Protein AF-A0AAV2ZA69-F1 (afdb_monomer)

pLDDT: mean 74.96, std 16.7, range [37.41, 95.12]

Solvent-accessible surface area (backbone atoms only — not comparable to full-atom values): 6469 Å² total; per-residue (Å²): 135,73,78,91,69,87,86,81,88,84,93,80,68,82,84,73,90,76,82,70,88,62,90,91,63,79,80,80,77,88,75,56,56,58,58,56,46,53,49,56,39,45,38,64,65,40,97,82,28,78,46,52,66,69,56,47,22,70,75,71,73,42,56,61,67,58,52,52,53,51,51,54,54,45,44,73,65,33,69,83,64,48,88,54,64,45,100,83,70,45,84,48,72,80,79,123

InterPro domains:
  IPR059462 Domain of unknown function DUF8418 [PF28509] (36-74)

Mean predicted aligned error: 10.3 Å

Secondary structure (DSSP, 8-state):
----PPP-------------PPTTPPPPPP--HHHHHHHHHHHHTSTT-SS-HHHHHHHHSS-HHHHHHHHHHHHHH-TTSS----TTS---SS--

Foldseek 3Di:
DQDDDDDDDDDDDDDDPDDDDDPPDDDDDDPVLVVVVVLVCQQPPDPNHVDDQVRVCVVVVDGPVVVVVVSVVCVVHDVVSPQDQDPVRDRDPDPD

Sequence (96 aa):
MVMLKHNDDCLRCLEPRRGGSRPGKRANIDRSHAEGHARLFADYFAYDAVYTTATFQRRFRMPRDVFVRIHDAVVACDGYFVQRPDATGGALICTR

Organism: NCBI:txid4803

Radius of gyration: 16.07 Å; Cα contacts (8 Å, |Δi|>4): 59; chains: 1; bounding box: 34×26×40 Å

Structure (mmCIF, N/CA/C/O backbone):
data_AF-A0AAV2ZA69-F1
#
_entry.id   AF-A0AAV2ZA69-F1
#
loop_
_atom_site.group_PDB
_atom_site.id
_atom_site.type_symbol
_atom_site.label_atom_id
_atom_site.label_alt_id
_atom_site.label_comp_id
_atom_site.label_asym_id
_atom_site.label_entity_id
_atom_site.label_seq_id
_atom_site.pdbx_PDB_ins_code
_atom_site.Cartn_x
_atom_site.Cartn_y
_atom_site.Cartn_z
_atom_site.occupancy
_atom_site.B_iso_or_equiv
_atom_site.auth_s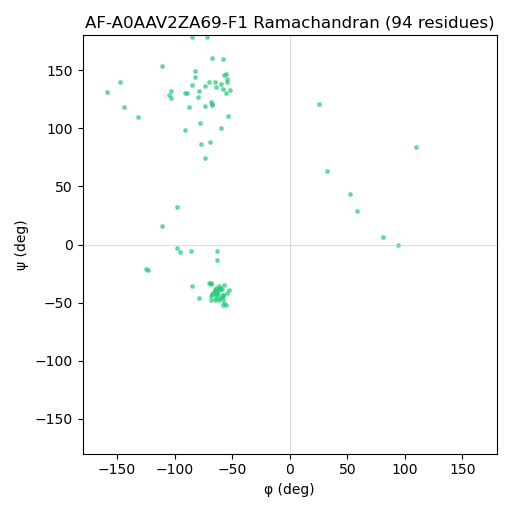eq_id
_atom_site.auth_comp_id
_atom_site.auth_asym_id
_atom_site.auth_atom_id
_atom_site.pdbx_PDB_model_num
ATOM 1 N N . MET A 1 1 ? 1.780 0.997 -2.942 1.00 51.34 1 MET A N 1
ATOM 2 C CA . MET A 1 1 ? 1.227 0.046 -1.964 1.00 51.34 1 MET A CA 1
ATOM 3 C C . MET A 1 1 ? 0.302 -0.880 -2.730 1.00 51.34 1 MET A C 1
ATOM 5 O O . MET A 1 1 ? -0.871 -0.576 -2.877 1.00 51.34 1 MET A O 1
ATOM 9 N N . VAL A 1 2 ? 0.866 -1.915 -3.348 1.00 53.09 2 VAL A N 1
ATOM 10 C CA . VAL A 1 2 ? 0.059 -2.955 -3.991 1.00 53.09 2 VAL A CA 1
ATOM 11 C C . VAL A 1 2 ?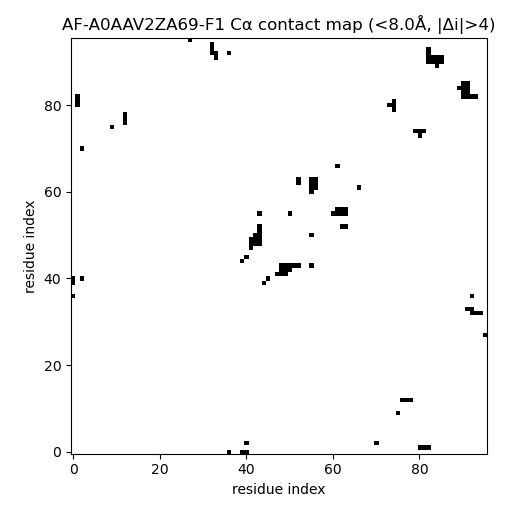 -0.232 -3.958 -2.888 1.00 53.09 2 VAL A C 1
ATOM 13 O O . VAL A 1 2 ? 0.707 -4.465 -2.270 1.00 53.09 2 VAL A O 1
ATOM 16 N N . MET A 1 3 ? -1.501 -4.154 -2.553 1.00 55.53 3 MET A N 1
ATOM 17 C CA . MET A 1 3 ? -1.873 -5.239 -1.655 1.00 55.53 3 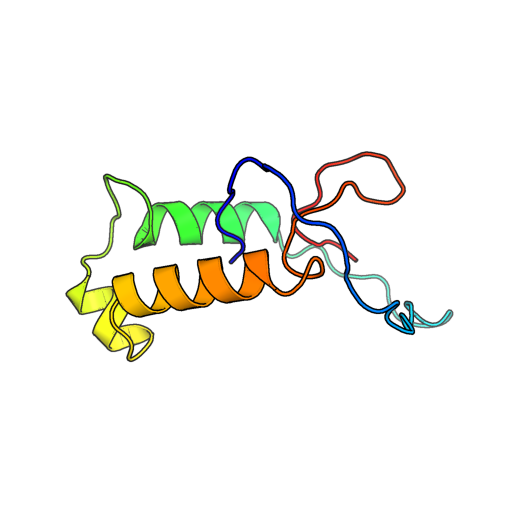MET A CA 1
ATOM 18 C C . MET A 1 3 ? -1.741 -6.513 -2.478 1.00 55.53 3 MET A C 1
ATOM 20 O O . MET A 1 3 ? -2.380 -6.622 -3.522 1.00 55.53 3 MET A O 1
ATOM 24 N N . LEU A 1 4 ? -0.874 -7.433 -2.056 1.00 52.28 4 LEU A N 1
ATOM 25 C CA . LEU A 1 4 ? -0.705 -8.722 -2.723 1.00 52.28 4 LEU A CA 1
ATOM 26 C C . LEU A 1 4 ? -2.057 -9.450 -2.689 1.00 52.28 4 LEU A C 1
ATOM 28 O O . LEU A 1 4 ? -2.455 -9.993 -1.661 1.00 52.28 4 LEU A O 1
ATOM 32 N N . LYS A 1 5 ? -2.797 -9.408 -3.795 1.00 45.22 5 LYS A N 1
ATOM 33 C CA . LYS A 1 5 ? -3.975 -10.240 -4.024 1.00 45.22 5 LYS A CA 1
ATOM 34 C C . LYS A 1 5 ? -3.543 -11.348 -4.981 1.00 45.22 5 LYS A C 1
ATOM 36 O O . LYS A 1 5 ? -2.946 -11.072 -6.018 1.00 45.22 5 LYS A O 1
ATOM 41 N N . HIS A 1 6 ? -3.789 -12.594 -4.580 1.00 44.09 6 HIS A N 1
ATOM 42 C CA . HIS A 1 6 ? -3.682 -13.744 -5.472 1.00 44.09 6 HIS A CA 1
ATOM 43 C C . HIS A 1 6 ? -4.738 -13.591 -6.575 1.00 44.09 6 HIS A C 1
ATOM 45 O O . HIS A 1 6 ? -5.852 -13.146 -6.308 1.00 44.09 6 HIS A O 1
ATOM 51 N N . ASN A 1 7 ? -4.309 -13.850 -7.809 1.00 44.12 7 ASN A N 1
ATOM 52 C CA . ASN A 1 7 ? -5.036 -13.587 -9.046 1.00 44.12 7 ASN A CA 1
ATOM 53 C C . ASN A 1 7 ? -6.180 -14.582 -9.249 1.00 44.12 7 ASN A C 1
ATOM 55 O O . ASN A 1 7 ? -5.910 -15.772 -9.178 1.00 44.12 7 ASN A O 1
ATOM 59 N N . ASP A 1 8 ? -7.351 -14.089 -9.657 1.00 37.41 8 ASP A N 1
ATOM 60 C CA . ASP A 1 8 ? -8.295 -14.820 -10.506 1.00 37.41 8 ASP A CA 1
ATOM 61 C C . ASP A 1 8 ? -8.965 -13.817 -11.471 1.00 37.41 8 ASP A C 1
ATOM 63 O O . ASP A 1 8 ? -9.548 -12.817 -11.053 1.00 37.41 8 ASP A O 1
ATOM 67 N N . ASP A 1 9 ? -8.736 -14.064 -12.762 1.00 55.31 9 ASP A N 1
ATOM 68 C CA . ASP A 1 9 ? -9.373 -13.580 -13.996 1.00 55.31 9 ASP A CA 1
ATOM 69 C C . ASP A 1 9 ? -10.108 -12.221 -14.040 1.00 55.31 9 ASP A C 1
ATOM 71 O O . ASP A 1 9 ? -11.195 -12.060 -13.494 1.00 55.31 9 ASP A O 1
ATOM 75 N N . CYS A 1 10 ? -9.649 -11.317 -14.923 1.00 43.41 10 CYS A N 1
ATOM 76 C CA . CYS A 1 10 ? -10.556 -10.740 -15.927 1.00 43.41 10 CYS A CA 1
ATOM 77 C C . CYS A 1 10 ? -9.818 -10.154 -17.143 1.00 43.41 10 CYS 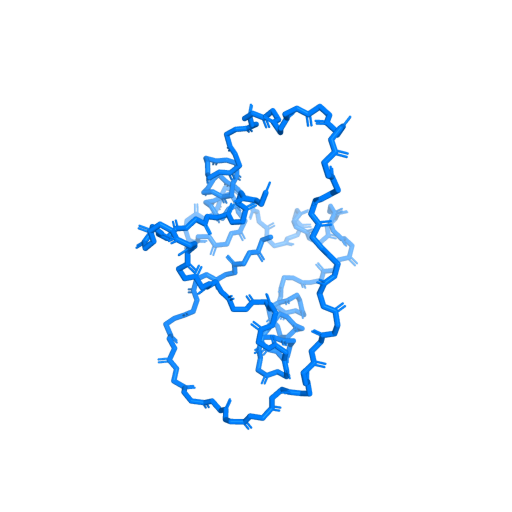A C 1
ATOM 79 O O . CYS A 1 10 ? -8.863 -9.381 -17.038 1.00 43.41 10 CYS A O 1
ATOM 81 N N . LEU A 1 11 ? -10.306 -10.539 -18.322 1.00 54.16 11 LEU A N 1
ATOM 82 C CA . LEU A 1 11 ? -9.891 -10.074 -19.637 1.00 54.16 11 LEU A CA 1
ATOM 83 C C . LEU A 1 11 ? -10.322 -8.615 -19.877 1.00 54.16 11 LEU A C 1
ATOM 85 O O . LEU A 1 11 ? -11.485 -8.271 -19.675 1.00 54.16 11 LEU A O 1
ATOM 89 N N . ARG A 1 12 ? -9.403 -7.860 -20.504 1.00 52.69 12 ARG A N 1
ATOM 90 C CA . ARG A 1 12 ? -9.581 -6.653 -21.348 1.00 52.69 12 ARG A CA 1
ATOM 91 C C . ARG A 1 12 ? -9.100 -5.332 -20.731 1.00 52.69 12 ARG A C 1
ATOM 93 O O . ARG A 1 12 ? -9.884 -4.512 -20.274 1.00 52.69 12 ARG A O 1
ATOM 100 N N . CYS A 1 13 ? -7.802 -5.060 -20.873 1.00 50.28 13 CYS A N 1
ATOM 101 C CA . CYS A 1 13 ? -7.233 -3.718 -20.714 1.00 50.28 13 CYS A CA 1
ATOM 102 C C . CYS A 1 13 ? -6.902 -3.137 -22.101 1.00 50.28 13 CYS A C 1
ATOM 104 O O . CYS A 1 13 ? -6.243 -3.805 -22.896 1.00 50.28 13 CYS A O 1
ATOM 106 N N . LEU A 1 14 ? -7.357 -1.911 -22.403 1.00 54.16 14 LEU A N 1
ATOM 107 C CA . LEU A 1 14 ? -6.917 -1.165 -23.590 1.00 54.16 14 LEU A CA 1
ATOM 108 C C . LEU A 1 14 ? -5.386 -1.041 -23.578 1.00 54.16 14 LEU A C 1
ATOM 110 O O . LEU A 1 14 ? -4.807 -0.623 -22.578 1.00 54.16 14 LEU A O 1
ATOM 114 N N . GLU A 1 15 ? -4.752 -1.380 -24.699 1.00 52.44 15 GLU A N 1
ATOM 115 C CA . GLU A 1 15 ? -3.301 -1.327 -24.900 1.00 52.44 15 GLU A CA 1
ATOM 116 C C . GLU A 1 15 ? -2.729 0.069 -24.565 1.00 52.44 15 GLU A C 1
ATOM 118 O O . GLU A 1 15 ? -2.967 1.034 -25.304 1.00 52.44 15 GLU A O 1
ATOM 123 N N . PRO A 1 16 ? -1.952 0.228 -23.475 1.00 56.16 16 PRO A N 1
ATOM 124 C CA . PRO A 1 16 ? -1.355 1.510 -23.136 1.00 56.16 16 PRO A CA 1
ATOM 125 C C . PRO A 1 16 ? -0.126 1.749 -24.017 1.00 56.16 16 PRO A C 1
ATOM 127 O O . PRO A 1 16 ? 0.771 0.908 -24.090 1.00 56.16 16 PRO A O 1
ATOM 130 N N . ARG A 1 17 ? -0.004 2.938 -24.618 1.00 59.34 17 ARG A N 1
ATOM 131 C CA . ARG A 1 17 ? 1.252 3.394 -25.239 1.00 59.34 17 ARG A CA 1
ATOM 132 C C . ARG A 1 17 ? 2.295 3.663 -24.149 1.00 59.34 17 ARG A C 1
ATOM 134 O O . ARG A 1 17 ? 2.392 4.765 -23.613 1.00 59.34 17 ARG A O 1
ATOM 141 N N . ARG A 1 18 ? 3.057 2.632 -23.778 1.00 60.91 18 ARG A N 1
ATOM 142 C CA . ARG A 1 18 ? 4.049 2.691 -22.694 1.00 60.91 18 ARG A CA 1
ATOM 143 C C . ARG A 1 18 ? 5.328 3.387 -23.168 1.00 60.91 18 ARG A C 1
ATOM 145 O O . ARG A 1 18 ? 6.156 2.790 -23.845 1.00 60.91 18 ARG A O 1
ATOM 152 N N . GLY A 1 19 ? 5.529 4.636 -22.749 1.00 63.69 19 GLY A N 1
ATOM 153 C CA . GLY A 1 19 ? 6.840 5.287 -22.817 1.00 63.69 19 GLY A CA 1
ATOM 154 C C . GLY A 1 19 ? 7.810 4.630 -21.829 1.00 63.69 19 GLY A C 1
ATOM 155 O O . GLY A 1 19 ? 7.506 4.523 -20.637 1.00 63.69 19 GLY A O 1
ATOM 156 N N . GLY A 1 20 ? 8.940 4.124 -22.324 1.00 66.69 20 GLY A N 1
ATOM 157 C CA . GLY A 1 20 ? 10.027 3.568 -21.514 1.00 66.69 20 GLY A CA 1
ATOM 158 C C . GLY A 1 20 ? 11.003 4.631 -21.008 1.00 66.69 20 GLY A C 1
ATOM 159 O O . GLY A 1 20 ? 10.873 5.822 -21.312 1.00 66.69 20 GLY A O 1
ATOM 160 N N . SER A 1 21 ? 12.006 4.189 -20.245 1.00 66.25 21 SER A N 1
ATOM 161 C CA . SER A 1 21 ? 13.183 5.016 -19.977 1.00 66.25 21 SER A CA 1
ATOM 162 C C . SER A 1 21 ? 13.833 5.398 -21.307 1.00 66.25 21 SER A C 1
ATOM 164 O O . SER A 1 21 ? 13.977 4.562 -22.198 1.00 66.25 21 SER A O 1
ATOM 166 N N . ARG A 1 22 ? 14.184 6.675 -21.466 1.00 71.06 22 ARG A N 1
ATOM 167 C CA . ARG A 1 22 ? 14.913 7.139 -22.648 1.00 71.06 22 ARG A CA 1
ATOM 168 C C . ARG A 1 22 ? 16.410 6.912 -22.414 1.00 71.06 22 ARG A C 1
ATOM 170 O O . ARG A 1 22 ? 16.874 7.222 -21.312 1.00 71.06 22 ARG A O 1
ATOM 177 N N . PRO A 1 23 ? 17.163 6.427 -23.415 1.00 78.38 23 PRO A N 1
ATOM 178 C CA . PRO A 1 23 ? 18.617 6.352 -23.315 1.00 78.38 23 PRO A CA 1
ATOM 179 C C . PRO A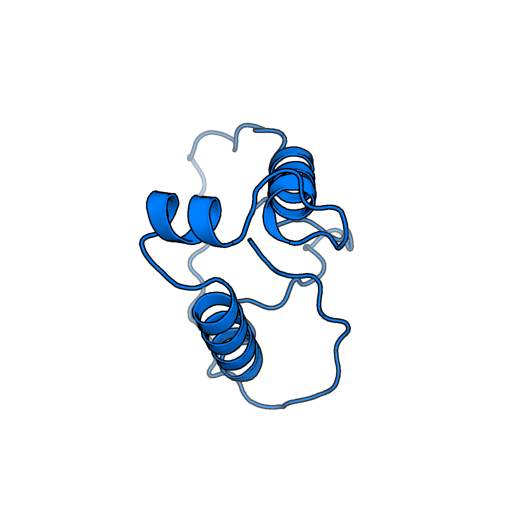 1 23 ? 19.207 7.729 -22.957 1.00 78.38 23 PRO A C 1
ATOM 181 O O . PRO A 1 23 ? 18.685 8.761 -23.378 1.00 78.38 23 PRO A O 1
ATOM 184 N N . GLY A 1 24 ? 20.255 7.744 -22.126 1.00 82.62 24 GLY A N 1
ATOM 185 C CA . GLY A 1 24 ? 20.908 8.968 -21.634 1.00 82.62 24 GLY A CA 1
ATOM 186 C C . GLY A 1 24 ? 20.410 9.496 -20.279 1.00 82.62 24 GLY A C 1
ATOM 187 O O . GLY A 1 24 ? 20.927 10.499 -19.791 1.00 82.62 24 GLY A O 1
ATOM 188 N N . LYS A 1 25 ? 19.435 8.839 -19.634 1.00 78.00 25 LYS A N 1
ATOM 189 C CA . LYS A 1 25 ? 19.059 9.140 -18.240 1.00 78.00 25 LYS A CA 1
ATOM 190 C C . LYS A 1 25 ? 19.994 8.452 -17.236 1.00 78.00 25 LYS A C 1
ATOM 192 O O . LYS A 1 25 ? 20.507 7.370 -17.500 1.00 78.00 25 LYS A O 1
ATOM 197 N N . ARG A 1 26 ? 20.187 9.081 -16.067 1.00 80.12 26 ARG A N 1
ATOM 198 C CA . ARG A 1 26 ? 20.929 8.498 -14.931 1.00 80.12 26 ARG A CA 1
ATOM 199 C C . ARG A 1 26 ? 20.293 7.172 -14.509 1.00 80.12 26 ARG A C 1
ATOM 201 O O . ARG A 1 26 ? 19.069 7.044 -14.562 1.00 80.12 26 ARG A O 1
ATOM 208 N N . ALA A 1 27 ? 21.126 6.228 -14.069 1.00 80.69 27 ALA A N 1
ATOM 209 C CA . ALA A 1 27 ? 20.666 4.954 -13.528 1.00 80.69 27 ALA A CA 1
ATOM 210 C C . ALA A 1 27 ? 19.680 5.170 -12.369 1.00 80.69 27 ALA A C 1
ATOM 212 O O . ALA A 1 27 ? 19.795 6.144 -11.614 1.00 80.69 27 ALA A O 1
ATOM 213 N N . ASN A 1 28 ? 18.709 4.263 -12.246 1.00 77.81 28 ASN A N 1
ATOM 214 C CA . ASN A 1 28 ? 17.795 4.269 -11.115 1.00 77.81 28 ASN A CA 1
ATOM 215 C C . ASN A 1 28 ? 18.582 3.971 -9.828 1.00 77.81 28 ASN A C 1
ATOM 217 O O . ASN A 1 28 ? 19.501 3.155 -9.831 1.00 77.81 28 ASN A O 1
ATOM 221 N N . ILE A 1 29 ? 18.245 4.667 -8.746 1.00 85.50 29 ILE A N 1
ATOM 222 C CA . ILE A 1 29 ? 18.887 4.473 -7.444 1.00 85.50 29 ILE A CA 1
ATOM 223 C C . ILE A 1 29 ? 18.076 3.422 -6.699 1.00 85.50 29 ILE A C 1
ATOM 225 O O . ILE A 1 29 ? 16.856 3.563 -6.600 1.00 85.50 29 ILE A O 1
ATOM 229 N N . ASP A 1 30 ? 18.741 2.408 -6.149 1.00 84.75 30 ASP A N 1
ATOM 230 C CA . ASP A 1 30 ? 18.077 1.474 -5.248 1.00 84.75 30 ASP A CA 1
ATOM 231 C C . ASP A 1 30 ? 17.685 2.195 -3.951 1.00 84.75 30 ASP A C 1
ATOM 233 O O . ASP A 1 30 ? 18.520 2.774 -3.255 1.00 84.75 30 ASP A O 1
ATOM 237 N N . ARG A 1 31 ? 16.383 2.208 -3.664 1.00 83.69 31 ARG A N 1
ATOM 238 C CA . ARG A 1 31 ? 15.802 2.827 -2.462 1.00 83.69 31 ARG A CA 1
ATOM 239 C C . ARG A 1 31 ? 15.243 1.786 -1.497 1.00 83.69 31 ARG A C 1
ATOM 241 O O . ARG A 1 31 ? 14.407 2.138 -0.665 1.00 83.69 31 ARG A O 1
ATOM 248 N N . SER A 1 32 ? 15.614 0.515 -1.660 1.00 86.00 32 SER A N 1
ATOM 249 C CA . SER A 1 32 ? 15.037 -0.603 -0.910 1.00 86.00 32 SER A CA 1
ATOM 250 C C . SER A 1 32 ? 13.506 -0.605 -0.994 1.00 86.00 32 SER A C 1
ATOM 252 O O . SER A 1 32 ? 12.803 -0.781 0.001 1.00 86.00 32 SER A O 1
ATOM 254 N N . HIS A 1 33 ? 12.968 -0.369 -2.199 1.00 80.75 33 HIS A N 1
ATOM 255 C CA . HIS A 1 33 ? 11.522 -0.251 -2.445 1.00 80.75 33 HIS A CA 1
ATOM 256 C C . HIS A 1 33 ? 10.738 -1.449 -1.899 1.00 80.75 33 HIS A C 1
ATOM 258 O O . HIS A 1 33 ? 9.655 -1.284 -1.335 1.00 80.75 33 HIS A O 1
ATOM 264 N N . ALA A 1 34 ? 11.318 -2.638 -2.055 1.00 82.12 34 ALA A N 1
ATOM 265 C CA . ALA A 1 34 ? 10.780 -3.890 -1.562 1.00 82.12 34 ALA A CA 1
ATOM 266 C C . ALA A 1 34 ? 10.564 -3.881 -0.047 1.00 82.12 34 ALA A C 1
ATOM 268 O O . ALA A 1 34 ? 9.474 -4.146 0.455 1.00 82.12 34 ALA A O 1
ATOM 269 N N . GLU A 1 35 ? 11.612 -3.507 0.674 1.00 85.88 35 GLU A N 1
ATOM 270 C CA . GLU A 1 35 ? 11.611 -3.453 2.125 1.00 85.88 35 GLU A CA 1
ATOM 271 C C . GLU A 1 35 ? 10.665 -2.362 2.640 1.00 85.88 35 GLU A C 1
ATOM 273 O O . GLU A 1 35 ? 9.885 -2.588 3.564 1.00 85.88 35 GLU A O 1
ATOM 278 N N . GLY A 1 36 ? 10.664 -1.191 1.996 1.00 88.12 36 GLY A N 1
ATOM 279 C CA . GLY A 1 36 ? 9.735 -0.110 2.325 1.00 88.12 36 GLY A CA 1
ATOM 280 C C . GLY A 1 36 ? 8.268 -0.514 2.150 1.00 88.12 36 GLY A C 1
ATOM 281 O O . GLY A 1 36 ? 7.428 -0.150 2.974 1.00 88.12 36 GLY A O 1
ATOM 282 N N . HIS A 1 37 ? 7.948 -1.293 1.111 1.00 84.12 37 HIS A N 1
ATOM 283 C CA . HIS A 1 37 ? 6.605 -1.850 0.917 1.00 84.12 37 HIS A CA 1
ATOM 284 C C . HIS A 1 37 ? 6.230 -2.834 2.026 1.00 84.12 37 HIS A C 1
ATOM 286 O O . HIS A 1 37 ? 5.150 -2.687 2.602 1.00 84.12 37 HIS A O 1
ATOM 292 N N . ALA A 1 38 ? 7.121 -3.769 2.360 1.00 87.31 38 ALA A N 1
ATOM 293 C CA . ALA A 1 38 ? 6.879 -4.753 3.411 1.00 87.31 38 ALA A CA 1
ATOM 294 C C . ALA A 1 38 ? 6.607 -4.082 4.766 1.00 87.31 38 ALA A C 1
ATOM 296 O O . ALA A 1 38 ? 5.627 -4.419 5.431 1.00 87.31 38 ALA A O 1
ATOM 297 N N . ARG A 1 39 ? 7.408 -3.072 5.135 1.00 90.75 39 ARG A N 1
ATOM 298 C CA . ARG A 1 39 ? 7.199 -2.297 6.370 1.00 90.75 39 ARG A CA 1
ATOM 299 C C . ARG A 1 39 ? 5.856 -1.569 6.369 1.00 90.75 39 ARG A C 1
ATOM 301 O O . ARG A 1 39 ? 5.093 -1.695 7.315 1.00 90.75 39 ARG A O 1
ATOM 308 N N . LEU A 1 40 ? 5.515 -0.873 5.280 1.00 88.38 40 LEU A N 1
ATOM 309 C CA . LEU A 1 40 ? 4.218 -0.189 5.168 1.00 88.38 40 LEU A CA 1
ATOM 310 C C . LEU A 1 40 ? 3.031 -1.151 5.312 1.00 88.38 40 LEU A C 1
ATOM 312 O O . LEU A 1 40 ? 2.009 -0.781 5.890 1.00 88.38 40 LEU A O 1
ATOM 316 N N . PHE A 1 41 ? 3.147 -2.363 4.766 1.00 88.38 41 PHE A N 1
ATOM 317 C CA . PHE A 1 41 ? 2.113 -3.380 4.904 1.00 88.38 41 PHE A CA 1
ATOM 318 C C . PHE A 1 41 ? 2.004 -3.874 6.351 1.00 88.38 41 PHE A C 1
ATOM 320 O O . PHE A 1 41 ? 0.900 -3.894 6.897 1.00 88.38 41 PHE A O 1
ATOM 327 N N . ALA A 1 42 ? 3.133 -4.208 6.980 1.00 89.75 42 ALA A N 1
ATOM 328 C CA . ALA A 1 42 ? 3.184 -4.638 8.375 1.00 89.75 42 ALA A CA 1
ATOM 329 C C . ALA A 1 42 ? 2.591 -3.582 9.325 1.00 89.75 42 ALA A C 1
ATOM 331 O O . ALA A 1 42 ? 1.777 -3.902 10.183 1.00 89.75 42 ALA A O 1
ATOM 332 N N . ASP A 1 43 ? 2.916 -2.308 9.112 1.00 91.31 43 ASP A N 1
ATOM 333 C CA . ASP A 1 43 ? 2.529 -1.222 10.013 1.00 91.31 43 ASP A CA 1
ATOM 334 C C . ASP A 1 43 ? 1.025 -0.904 10.007 1.00 91.31 43 ASP A C 1
ATOM 336 O O . ASP A 1 43 ? 0.482 -0.484 11.030 1.00 91.31 43 ASP A O 1
ATOM 340 N N . TYR A 1 44 ? 0.350 -1.052 8.860 1.00 89.31 44 TYR A N 1
ATOM 341 C CA . TYR A 1 44 ? -1.019 -0.541 8.662 1.00 89.31 44 TYR A CA 1
ATOM 342 C C . TYR A 1 44 ? -2.043 -1.587 8.208 1.00 89.31 44 TYR A C 1
ATOM 344 O O . TYR A 1 44 ? -3.255 -1.363 8.325 1.00 89.31 44 TYR A O 1
ATOM 352 N N . PHE A 1 45 ? -1.593 -2.695 7.622 1.00 86.75 45 PHE A N 1
ATOM 353 C CA . PHE A 1 45 ? -2.475 -3.632 6.928 1.00 86.75 45 PHE A CA 1
ATOM 354 C C . PHE A 1 45 ? -2.419 -5.057 7.452 1.00 86.75 45 PHE A C 1
ATOM 356 O O . PHE A 1 45 ? -3.410 -5.764 7.255 1.00 86.75 45 PHE A O 1
ATOM 363 N N . ALA A 1 46 ? -1.337 -5.444 8.128 1.00 88.62 46 ALA A N 1
ATOM 364 C CA . ALA A 1 46 ? -1.240 -6.723 8.813 1.00 88.62 46 ALA A CA 1
ATOM 365 C C . ALA A 1 46 ? -2.341 -6.895 9.869 1.00 88.62 46 ALA A C 1
ATOM 367 O O . ALA A 1 46 ? -2.969 -5.934 10.322 1.00 88.62 46 ALA A O 1
ATOM 368 N N . TYR A 1 47 ? -2.594 -8.148 10.238 1.00 87.31 47 TYR A N 1
ATOM 369 C CA . TYR A 1 47 ? -3.569 -8.483 11.273 1.00 87.31 47 TYR A CA 1
ATOM 370 C C . TYR A 1 47 ? -3.176 -7.877 12.631 1.00 87.31 47 TYR A C 1
ATOM 372 O O . TYR A 1 47 ? -4.017 -7.348 13.352 1.00 87.31 47 TYR A O 1
ATOM 380 N N . ASP A 1 48 ? -1.881 -7.893 12.924 1.00 90.44 48 ASP A N 1
ATOM 381 C CA . ASP A 1 48 ? -1.207 -7.343 14.097 1.00 90.44 48 ASP A CA 1
ATOM 382 C C . ASP A 1 48 ? -0.588 -5.958 13.823 1.00 90.44 48 ASP A C 1
ATOM 384 O O . ASP A 1 48 ? 0.447 -5.606 14.385 1.00 90.44 48 ASP A O 1
ATOM 388 N N . ALA A 1 49 ? -1.219 -5.163 12.949 1.00 89.44 49 ALA A N 1
ATOM 389 C CA . ALA A 1 49 ? -0.718 -3.849 12.555 1.00 89.44 49 ALA A CA 1
ATOM 390 C C . ALA A 1 49 ? -0.393 -2.946 13.757 1.00 89.44 49 ALA A C 1
ATOM 392 O O . ALA A 1 49 ? -1.209 -2.754 14.662 1.00 89.44 49 ALA A O 1
ATOM 393 N N . VAL A 1 50 ? 0.790 -2.325 13.710 1.00 93.75 50 VAL A N 1
ATOM 394 C CA . VAL A 1 50 ? 1.301 -1.424 14.757 1.00 93.75 50 VAL A CA 1
ATOM 395 C C . VAL A 1 50 ? 0.385 -0.212 14.948 1.00 93.75 50 VAL A C 1
ATOM 397 O O . VAL A 1 50 ? 0.183 0.258 16.070 1.00 93.75 50 VAL A O 1
ATOM 400 N N . TYR A 1 51 ? -0.179 0.311 13.856 1.00 90.81 51 TYR A N 1
ATOM 401 C CA . TYR A 1 51 ? -1.036 1.489 13.890 1.00 90.81 51 TYR A CA 1
ATOM 402 C C . TYR A 1 51 ? -2.516 1.143 13.761 1.00 90.81 51 TYR A C 1
ATOM 404 O O . TYR A 1 51 ? -2.965 0.470 12.836 1.00 90.81 51 TYR A O 1
ATOM 412 N N . THR A 1 52 ? -3.305 1.728 14.659 1.00 92.50 52 THR A N 1
ATOM 413 C CA . THR A 1 52 ? -4.762 1.596 14.657 1.00 92.50 52 THR A CA 1
ATOM 414 C C . THR A 1 52 ? -5.409 2.274 13.446 1.00 92.50 52 THR A C 1
ATOM 416 O O . THR A 1 52 ? -4.867 3.207 12.839 1.00 92.50 52 THR A O 1
ATOM 419 N N . THR A 1 53 ? -6.644 1.878 13.139 1.00 90.75 53 THR A N 1
ATOM 420 C CA . THR A 1 53 ? -7.460 2.476 12.068 1.00 90.75 53 THR A CA 1
ATOM 421 C C . THR A 1 53 ? -7.660 3.987 12.236 1.00 90.75 53 THR A C 1
ATOM 423 O O . THR A 1 53 ? -7.659 4.713 11.242 1.00 90.75 53 THR A O 1
ATOM 426 N N . ALA A 1 54 ? -7.764 4.486 13.471 1.00 93.19 54 ALA A N 1
ATOM 427 C CA . ALA A 1 54 ? -7.851 5.919 13.762 1.00 93.19 54 ALA A CA 1
ATOM 428 C C . ALA A 1 54 ? -6.568 6.671 13.364 1.00 93.19 54 ALA A C 1
ATOM 430 O O . ALA A 1 54 ? -6.622 7.769 12.803 1.00 93.19 54 ALA A O 1
ATOM 431 N N . THR A 1 55 ? -5.403 6.059 13.591 1.00 93.75 55 THR A N 1
ATOM 432 C CA . THR A 1 55 ? -4.108 6.629 13.194 1.00 93.75 55 THR A CA 1
ATOM 433 C C . THR A 1 55 ? -3.977 6.674 11.673 1.00 93.75 55 THR A C 1
ATOM 435 O O . THR A 1 55 ? -3.577 7.701 11.117 1.00 93.75 55 THR A O 1
ATOM 438 N N . PHE A 1 56 ? -4.391 5.599 10.992 1.00 92.00 56 PHE A N 1
ATOM 439 C CA . PHE A 1 56 ? -4.458 5.553 9.530 1.00 92.00 56 PHE A CA 1
ATOM 440 C C . PHE A 1 56 ? -5.346 6.678 8.980 1.00 92.00 56 PHE A C 1
ATOM 442 O O . PHE A 1 56 ? -4.907 7.460 8.134 1.00 92.00 56 PHE A O 1
ATOM 449 N N . GLN A 1 57 ? -6.558 6.821 9.523 1.00 94.06 57 GLN A N 1
ATOM 450 C CA . GLN A 1 57 ? -7.498 7.873 9.136 1.00 94.06 57 GLN A CA 1
ATOM 451 C C . GLN A 1 57 ? -6.917 9.268 9.328 1.00 94.06 57 GLN A C 1
ATOM 453 O O . GLN A 1 57 ? -7.034 10.097 8.434 1.00 94.06 57 GLN A O 1
ATOM 458 N N . ARG A 1 58 ? -6.241 9.542 10.445 1.00 95.12 58 ARG A N 1
ATOM 459 C CA . ARG A 1 58 ? -5.619 10.852 10.674 1.00 95.12 58 ARG A CA 1
ATOM 460 C C . ARG A 1 58 ? -4.508 11.152 9.662 1.00 95.12 58 ARG A C 1
ATOM 462 O O . ARG A 1 58 ? -4.392 12.293 9.215 1.00 95.12 58 ARG A O 1
ATOM 469 N N . ARG A 1 59 ? -3.692 10.152 9.308 1.00 93.75 59 ARG A N 1
ATOM 470 C CA . ARG A 1 59 ? -2.524 10.330 8.428 1.00 93.75 59 ARG A CA 1
ATOM 471 C C . ARG A 1 59 ? -2.900 10.412 6.950 1.00 93.75 59 ARG A C 1
ATOM 473 O O . ARG A 1 59 ? -2.413 11.299 6.255 1.00 93.75 59 ARG A O 1
ATOM 480 N N . PHE A 1 60 ? -3.769 9.519 6.488 1.00 88.75 60 PHE A N 1
ATOM 481 C CA . PHE A 1 60 ? -4.199 9.439 5.087 1.00 88.75 60 PHE A CA 1
ATOM 482 C C . PHE A 1 60 ? -5.507 10.184 4.811 1.00 88.75 60 PHE A C 1
ATOM 484 O O . PHE A 1 60 ? -5.902 10.317 3.656 1.00 88.75 60 PHE A O 1
ATOM 491 N N . ARG A 1 61 ? -6.168 10.690 5.860 1.00 94.81 61 ARG A N 1
ATOM 492 C CA . ARG A 1 61 ? -7.447 11.420 5.796 1.00 94.81 61 ARG A CA 1
ATOM 493 C C . ARG A 1 61 ? -8.572 10.603 5.151 1.00 94.81 61 ARG A C 1
ATOM 495 O O .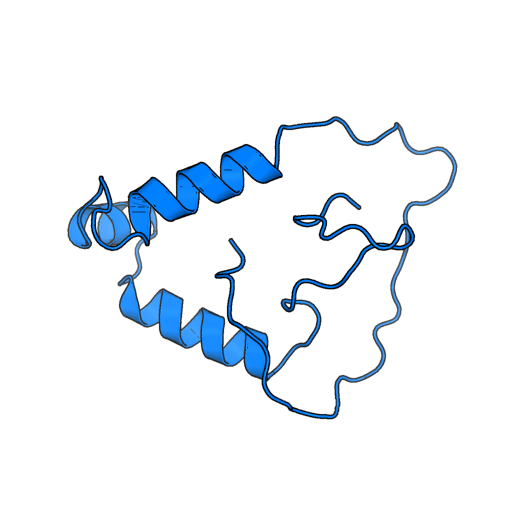 ARG A 1 61 ? -9.490 11.164 4.563 1.00 94.81 61 ARG A O 1
ATOM 502 N N . MET A 1 62 ? -8.500 9.275 5.273 1.00 94.44 62 MET A N 1
ATOM 503 C CA . MET A 1 62 ? -9.434 8.320 4.677 1.00 94.44 62 MET A CA 1
ATOM 504 C C . MET A 1 62 ? -9.603 7.085 5.579 1.00 94.44 62 MET A C 1
ATOM 506 O O . MET A 1 62 ? -8.608 6.593 6.117 1.00 94.44 62 MET A O 1
ATOM 510 N N . PRO A 1 63 ? -10.824 6.535 5.728 1.00 92.50 63 PRO A N 1
ATOM 511 C CA . PRO A 1 63 ? -11.023 5.237 6.368 1.00 92.50 63 PRO A CA 1
ATOM 512 C C . PRO A 1 63 ? -10.272 4.121 5.639 1.00 92.50 63 PRO A C 1
ATOM 514 O O . PRO A 1 63 ? -10.306 4.040 4.411 1.00 92.50 63 PRO A O 1
ATOM 517 N N . ARG A 1 64 ? -9.638 3.223 6.401 1.00 89.62 64 ARG A N 1
ATOM 518 C CA . ARG A 1 64 ? -8.892 2.075 5.858 1.00 89.62 64 ARG A CA 1
ATOM 519 C C . ARG A 1 64 ? -9.751 1.230 4.915 1.00 89.62 64 ARG A C 1
ATOM 521 O O . ARG A 1 64 ? -9.295 0.867 3.839 1.00 89.62 64 ARG A O 1
ATOM 528 N N . ASP A 1 65 ? -11.009 0.996 5.264 1.00 90.38 65 ASP A N 1
ATOM 529 C CA . ASP A 1 65 ? -11.900 0.156 4.456 1.00 90.38 65 ASP A CA 1
ATOM 530 C C . ASP A 1 65 ? -12.258 0.811 3.119 1.00 90.38 65 ASP A C 1
ATOM 532 O O . ASP A 1 65 ? -12.367 0.138 2.098 1.00 90.38 65 ASP A O 1
ATOM 536 N N . VAL A 1 66 ? -12.375 2.144 3.090 1.00 92.50 66 VAL A N 1
ATOM 537 C CA . VAL A 1 66 ? -12.577 2.895 1.842 1.00 92.50 66 VAL A CA 1
ATOM 538 C C . VAL A 1 66 ? -11.363 2.727 0.935 1.00 92.50 66 VAL A C 1
ATOM 540 O O . VAL A 1 66 ? -11.535 2.458 -0.252 1.00 92.50 66 VAL A O 1
ATOM 543 N N . PHE A 1 67 ? -10.155 2.819 1.498 1.00 89.88 67 PHE A N 1
ATOM 544 C CA . PHE A 1 67 ? -8.924 2.578 0.752 1.00 89.88 67 PHE A CA 1
ATOM 545 C C . PHE A 1 67 ? -8.907 1.170 0.146 1.00 89.88 67 PHE A C 1
ATOM 547 O O . PHE A 1 67 ? -8.623 1.027 -1.040 1.00 89.88 67 PHE A O 1
ATOM 554 N N . VAL A 1 68 ? -9.260 0.143 0.929 1.00 88.69 68 VAL A N 1
ATOM 555 C CA . VAL A 1 68 ? -9.302 -1.251 0.452 1.00 88.69 68 VAL A CA 1
ATOM 556 C C . VAL A 1 68 ? -10.295 -1.416 -0.701 1.00 88.69 68 VAL A C 1
ATOM 558 O O . VAL A 1 68 ? -9.935 -1.985 -1.727 1.00 88.69 68 VAL A O 1
ATOM 561 N N . ARG A 1 69 ? -11.507 -0.857 -0.597 1.00 91.75 69 ARG A N 1
ATOM 562 C CA . ARG A 1 69 ? -12.495 -0.920 -1.692 1.00 91.75 69 ARG A CA 1
ATOM 563 C C . ARG A 1 69 ? -12.012 -0.220 -2.960 1.00 91.75 69 ARG A C 1
ATOM 565 O O . ARG A 1 69 ? -12.214 -0.743 -4.049 1.00 91.75 69 ARG A O 1
ATOM 572 N N . ILE A 1 70 ? -11.397 0.958 -2.828 1.00 90.56 70 ILE A N 1
ATOM 573 C CA . ILE A 1 70 ? -10.845 1.695 -3.975 1.00 90.56 70 ILE A CA 1
ATOM 574 C C . ILE A 1 70 ? -9.718 0.886 -4.614 1.00 90.56 70 ILE A C 1
ATOM 576 O O . ILE A 1 70 ? -9.701 0.736 -5.830 1.00 90.56 70 ILE A O 1
ATOM 580 N N . HIS A 1 71 ? -8.806 0.347 -3.805 1.00 86.25 71 HIS A N 1
ATOM 581 C CA . HIS A 1 71 ? -7.725 -0.505 -4.282 1.00 86.25 71 HIS A CA 1
ATOM 582 C C . HIS A 1 71 ? -8.271 -1.690 -5.084 1.00 86.25 71 HIS A C 1
ATOM 584 O O . HIS A 1 71 ? -7.858 -1.896 -6.220 1.00 86.25 71 HIS A O 1
ATOM 590 N N . ASP A 1 72 ? -9.223 -2.432 -4.520 1.00 86.06 72 ASP A N 1
ATOM 591 C CA . ASP A 1 72 ? -9.775 -3.625 -5.160 1.00 86.06 72 ASP A CA 1
ATOM 592 C C . ASP A 1 72 ? -10.529 -3.281 -6.454 1.00 86.06 72 ASP A C 1
ATOM 594 O O . ASP A 1 72 ? -10.355 -3.964 -7.461 1.00 86.06 72 ASP A O 1
ATOM 598 N N . ALA A 1 73 ? -11.279 -2.175 -6.477 1.00 87.50 73 ALA A N 1
ATOM 599 C CA . ALA A 1 73 ? -11.932 -1.694 -7.694 1.00 87.50 73 ALA A CA 1
ATOM 600 C C . ALA A 1 73 ? -10.919 -1.285 -8.779 1.00 87.50 73 ALA A C 1
ATOM 602 O O . ALA A 1 73 ? -11.108 -1.607 -9.951 1.00 87.50 73 ALA A O 1
ATOM 603 N N . VAL A 1 74 ? -9.832 -0.602 -8.405 1.00 83.94 74 VAL A N 1
ATOM 604 C CA . VAL A 1 74 ? -8.792 -0.159 -9.348 1.00 83.94 74 VAL A CA 1
ATOM 605 C C . VAL A 1 74 ? -8.026 -1.349 -9.916 1.00 83.94 74 VAL A C 1
ATOM 607 O O . VAL A 1 74 ? -7.829 -1.410 -11.125 1.00 83.94 74 VAL A O 1
ATOM 610 N N . VAL A 1 75 ? -7.640 -2.308 -9.072 1.00 80.56 75 VAL A N 1
ATOM 611 C CA . VAL A 1 75 ? -6.934 -3.523 -9.507 1.00 80.56 75 VAL A CA 1
ATOM 612 C C . VAL A 1 75 ? -7.809 -4.374 -10.429 1.00 80.56 75 VAL A C 1
ATOM 614 O O . VAL A 1 75 ? -7.300 -4.910 -11.409 1.00 80.56 75 VAL A O 1
ATOM 617 N N . ALA A 1 76 ? -9.117 -4.455 -10.165 1.00 81.44 76 ALA A N 1
ATOM 618 C CA . ALA A 1 76 ? -10.056 -5.159 -11.038 1.00 81.44 76 ALA A CA 1
ATOM 619 C C . ALA A 1 76 ? -10.255 -4.464 -12.399 1.00 81.44 76 ALA A C 1
ATOM 621 O O . ALA A 1 76 ? -10.474 -5.135 -13.404 1.00 81.44 76 ALA A O 1
ATOM 622 N N . CYS A 1 77 ? -10.191 -3.129 -12.447 1.00 80.88 77 CYS A N 1
ATOM 623 C CA . CYS A 1 77 ? -10.393 -2.372 -13.686 1.00 80.88 77 CYS A CA 1
ATOM 624 C C . CYS A 1 77 ? -9.121 -2.241 -14.537 1.00 80.88 77 CYS A C 1
ATOM 626 O O . CYS 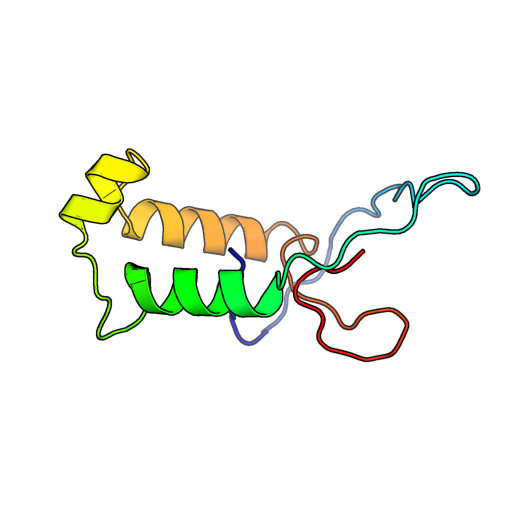A 1 77 ? -9.208 -2.197 -15.766 1.00 80.88 77 CYS A O 1
ATOM 628 N N . ASP A 1 78 ? -7.952 -2.116 -13.905 1.00 74.62 78 ASP A N 1
ATOM 629 C CA . ASP A 1 78 ? -6.704 -1.763 -14.578 1.00 74.62 78 ASP A CA 1
ATOM 630 C C . A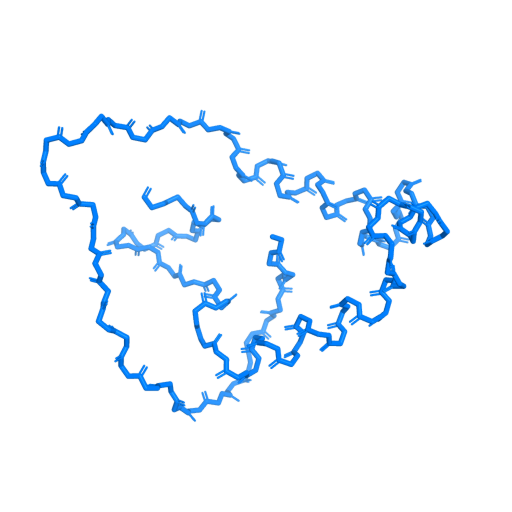SP A 1 78 ? -5.552 -2.700 -14.192 1.00 74.62 78 ASP A C 1
ATOM 632 O O . ASP A 1 78 ? -4.966 -2.629 -13.105 1.00 74.62 78 ASP A O 1
ATOM 636 N N . GLY A 1 79 ? -5.153 -3.529 -15.161 1.00 72.31 79 GLY A N 1
ATOM 637 C CA . GLY A 1 79 ? -4.022 -4.446 -15.055 1.00 72.31 79 GLY A CA 1
ATOM 638 C C . GLY A 1 79 ? -2.660 -3.767 -14.867 1.00 72.31 79 GLY A C 1
ATOM 639 O O . GLY A 1 79 ? -1.668 -4.465 -14.660 1.00 72.31 79 GLY A O 1
ATOM 640 N N . TYR A 1 80 ? -2.569 -2.433 -14.924 1.00 72.12 80 TYR A N 1
ATOM 641 C CA . TYR A 1 80 ? -1.376 -1.687 -14.515 1.00 72.12 80 TYR A CA 1
ATOM 642 C C . TYR A 1 80 ? -1.037 -1.890 -13.032 1.00 72.12 80 TYR A C 1
ATOM 644 O O . TYR A 1 80 ? 0.140 -1.946 -12.675 1.00 72.12 80 TYR A O 1
ATOM 652 N N . PHE A 1 81 ? -2.055 -2.006 -12.176 1.00 73.62 81 PHE A N 1
ATOM 653 C CA . PHE A 1 81 ? -1.878 -2.127 -10.726 1.00 73.62 81 PHE A CA 1
ATOM 654 C C . PHE A 1 81 ? -1.650 -3.569 -10.262 1.00 73.62 81 PHE A C 1
ATOM 656 O O . PHE A 1 81 ? -1.340 -3.795 -9.092 1.00 73.62 81 PHE A O 1
ATOM 663 N N . VAL A 1 82 ? -1.747 -4.536 -11.177 1.00 74.38 82 VAL A N 1
ATOM 664 C CA . VAL A 1 82 ? -1.375 -5.929 -10.932 1.00 74.38 82 VAL A CA 1
ATOM 665 C C . VAL A 1 82 ? 0.141 -6.062 -11.040 1.00 74.38 82 VAL A C 1
ATOM 667 O O . VAL A 1 82 ? 0.754 -5.677 -12.039 1.00 74.38 82 VAL A O 1
ATOM 670 N N . GLN A 1 83 ? 0.761 -6.634 -10.011 1.00 71.06 83 GLN A N 1
ATOM 671 C CA . GLN A 1 83 ? 2.188 -6.921 -10.042 1.00 71.06 83 GLN A CA 1
ATOM 672 C C . GLN A 1 83 ? 2.466 -8.022 -11.072 1.00 71.06 83 GLN A C 1
ATOM 674 O O . GLN A 1 83 ? 1.935 -9.126 -10.978 1.00 71.06 83 GLN A O 1
ATOM 679 N N . ARG A 1 84 ? 3.296 -7.710 -12.069 1.00 70.12 84 ARG A N 1
ATOM 680 C CA . ARG A 1 84 ? 3.713 -8.645 -13.119 1.00 70.12 84 ARG A CA 1
ATOM 681 C C . ARG A 1 84 ? 5.194 -8.992 -12.973 1.00 70.12 84 ARG A C 1
ATOM 683 O O . ARG A 1 84 ? 5.943 -8.156 -12.461 1.00 70.12 84 ARG A O 1
ATOM 690 N N . PRO A 1 85 ? 5.616 -10.178 -13.446 1.00 67.31 85 PRO A N 1
ATOM 691 C CA . PRO A 1 85 ? 7.030 -10.492 -13.585 1.00 67.31 85 PRO A CA 1
ATOM 692 C C . PRO A 1 85 ? 7.717 -9.414 -14.422 1.00 67.31 85 PRO A C 1
ATOM 694 O O . PRO A 1 85 ? 7.143 -8.909 -15.396 1.00 67.31 85 PRO A O 1
ATOM 697 N N . ASP A 1 86 ? 8.922 -9.035 -14.023 1.00 67.25 86 ASP A N 1
ATOM 698 C CA . ASP A 1 86 ? 9.750 -8.139 -14.816 1.00 67.25 86 ASP A CA 1
ATOM 699 C C . ASP A 1 86 ? 10.294 -8.858 -16.069 1.00 67.25 86 ASP A C 1
ATOM 701 O O . ASP A 1 86 ? 10.055 -10.046 -16.295 1.00 67.25 86 ASP A O 1
ATOM 705 N N . ALA A 1 87 ? 11.048 -8.138 -16.902 1.00 63.03 87 ALA A N 1
ATOM 706 C CA . ALA A 1 87 ? 11.647 -8.705 -18.114 1.00 63.03 87 ALA A CA 1
ATOM 707 C C . ALA A 1 87 ? 12.672 -9.825 -17.832 1.00 63.03 87 ALA A C 1
ATOM 709 O O . ALA A 1 87 ? 13.042 -10.553 -18.750 1.00 63.03 87 ALA A O 1
ATOM 710 N N . THR A 1 88 ? 13.107 -9.973 -16.578 1.00 70.44 88 THR A N 1
ATOM 711 C CA . THR A 1 88 ? 14.052 -10.996 -16.111 1.00 70.44 88 THR A CA 1
ATOM 712 C C . THR A 1 88 ? 13.338 -12.199 -15.472 1.00 70.44 88 THR A C 1
ATOM 714 O O . THR A 1 88 ? 13.990 -13.168 -15.093 1.00 70.44 88 THR A O 1
ATOM 717 N N . GLY A 1 89 ? 12.004 -12.170 -15.353 1.00 58.81 89 GLY A N 1
ATOM 718 C CA . GLY A 1 89 ? 11.207 -13.224 -14.711 1.00 58.81 89 GLY A CA 1
ATOM 719 C C . GLY A 1 89 ? 11.166 -13.158 -13.177 1.00 58.81 89 GLY A C 1
ATOM 720 O O . GLY A 1 89 ? 10.603 -14.046 -12.540 1.00 58.81 89 GLY A O 1
ATOM 721 N N . GLY A 1 90 ? 11.728 -12.114 -12.570 1.00 58.25 90 GLY A N 1
ATOM 722 C CA . GLY A 1 90 ? 11.649 -11.822 -11.145 1.00 58.25 90 GLY A CA 1
ATOM 723 C C . GLY A 1 90 ? 10.354 -11.097 -10.759 1.00 58.25 90 GLY A C 1
ATOM 724 O O . GLY A 1 90 ? 9.839 -10.236 -11.476 1.00 58.25 90 GLY A O 1
ATOM 725 N N . ALA A 1 91 ? 9.822 -11.415 -9.578 1.00 54.12 91 A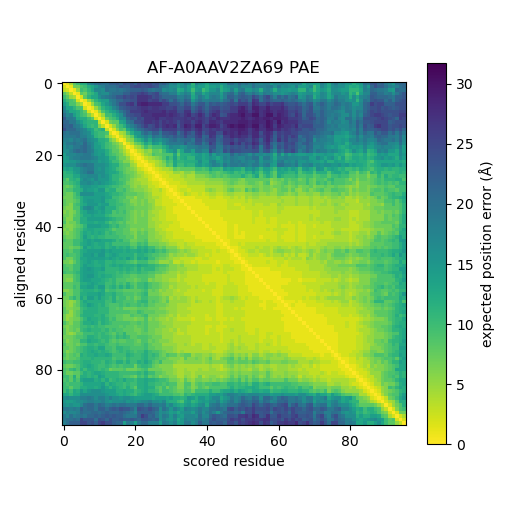LA A N 1
ATOM 726 C CA . ALA A 1 91 ? 8.707 -10.684 -8.980 1.00 54.12 91 ALA A CA 1
ATOM 727 C C . ALA A 1 91 ? 9.218 -9.363 -8.381 1.00 54.12 91 ALA A C 1
ATOM 729 O O . ALA A 1 91 ? 9.578 -9.292 -7.207 1.00 54.12 91 ALA A O 1
ATOM 730 N N . LEU A 1 92 ? 9.296 -8.305 -9.193 1.00 52.00 92 LEU A N 1
ATOM 731 C CA . LEU A 1 92 ? 9.766 -7.004 -8.722 1.00 52.00 92 LEU A CA 1
ATOM 732 C C . LEU A 1 92 ? 8.612 -6.162 -8.198 1.00 52.00 92 LEU A C 1
ATOM 734 O O . LEU A 1 92 ? 7.579 -5.960 -8.839 1.00 52.00 92 LEU A O 1
ATOM 738 N N . ILE A 1 93 ? 8.810 -5.626 -7.003 1.00 53.12 93 ILE A N 1
ATOM 739 C CA . ILE A 1 93 ? 7.996 -4.574 -6.403 1.00 53.12 93 ILE A CA 1
ATOM 740 C C . ILE A 1 93 ? 8.374 -3.296 -7.159 1.00 53.12 93 ILE A C 1
ATOM 742 O O . ILE A 1 93 ? 9.177 -2.502 -6.696 1.00 53.12 93 ILE A O 1
ATOM 746 N N . CYS A 1 94 ? 7.878 -3.192 -8.396 1.00 42.16 94 CYS A N 1
ATOM 747 C CA . CYS A 1 94 ? 8.056 -2.109 -9.364 1.00 42.16 94 CYS A CA 1
ATOM 748 C C . CYS A 1 94 ? 9.416 -1.379 -9.292 1.00 42.16 94 CYS A C 1
ATOM 750 O O . CYS A 1 94 ? 9.479 -0.180 -9.024 1.00 42.16 94 CYS A O 1
ATOM 752 N N . THR A 1 95 ? 10.513 -2.086 -9.557 1.00 41.09 95 THR A N 1
ATOM 753 C CA . THR A 1 95 ? 11.773 -1.462 -9.986 1.00 41.09 95 THR A CA 1
ATOM 754 C C . THR A 1 95 ? 11.762 -1.420 -11.512 1.00 41.09 95 THR A C 1
ATOM 756 O O . THR A 1 95 ? 11.987 -2.435 -12.168 1.00 41.09 95 THR A O 1
ATOM 759 N N . ARG A 1 96 ? 11.395 -0.261 -12.065 1.00 44.09 96 ARG A N 1
ATOM 760 C CA . ARG A 1 96 ? 11.481 0.055 -13.498 1.00 44.09 96 ARG A CA 1
ATOM 761 C C . ARG A 1 96 ? 12.771 0.805 -13.811 1.00 44.09 96 ARG A C 1
ATOM 763 O O . ARG A 1 96 ? 13.252 1.541 -12.914 1.00 44.09 96 ARG A O 1
#